Protein AF-P86401-F1 (afdb_monomer_lite)

Se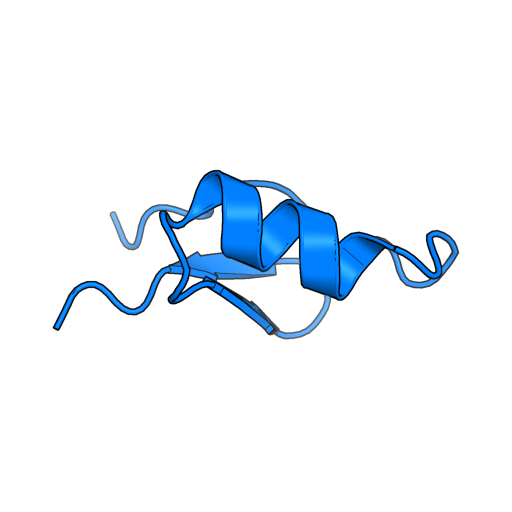quence (39 aa):
TEAMCMPCFTTDHNMAKKCRDCCGGNGKCFGYQCLCNRG

Organism: Mesobuthus eupeus (NCBI:txid34648)

Secondary structure (DSSP, 8-state):
---EEEE--TT-TTHHHHHHHHTTT-EEEETTEEEE---

Structure (mmCIF, N/CA/C/O backbone):
data_AF-P86401-F1
#
_entry.id   AF-P86401-F1
#
loop_
_atom_site.group_PDB
_atom_site.id
_atom_site.type_symbol
_atom_site.label_atom_id
_atom_site.label_alt_id
_atom_site.label_comp_id
_atom_site.label_asym_id
_atom_site.label_entity_id
_atom_site.label_seq_id
_atom_site.pdbx_PDB_ins_code
_atom_site.Cartn_x
_atom_site.Cartn_y
_atom_site.Cartn_z
_atom_site.occupancy
_atom_site.B_iso_or_equiv
_atom_site.auth_seq_id
_atom_site.auth_comp_id
_atom_site.auth_asym_id
_atom_site.auth_atom_id
_atom_site.pdbx_PDB_model_num
ATOM 1 N N . THR A 1 1 ? -2.784 9.163 14.404 1.00 44.56 1 THR A N 1
ATOM 2 C CA . THR A 1 1 ? -1.942 9.003 13.202 1.00 44.56 1 THR A CA 1
ATOM 3 C C . THR A 1 1 ? -2.816 8.367 12.155 1.00 44.56 1 THR A C 1
ATOM 5 O O . THR A 1 1 ? -3.198 7.219 12.346 1.00 44.56 1 THR A O 1
ATOM 8 N N . GLU A 1 2 ? -3.247 9.122 11.145 1.00 54.69 2 GLU A N 1
ATOM 9 C CA . GLU A 1 2 ? -3.980 8.564 10.003 1.00 54.69 2 GLU A CA 1
ATOM 10 C C . GLU A 1 2 ? -3.076 7.501 9.382 1.00 54.69 2 GLU A C 1
ATOM 12 O O . GLU A 1 2 ? -2.014 7.804 8.841 1.00 54.69 2 GLU A O 1
ATOM 17 N N . ALA A 1 3 ? -3.394 6.237 9.655 1.00 63.75 3 ALA A N 1
ATOM 18 C CA . ALA A 1 3 ? -2.458 5.150 9.452 1.00 63.75 3 ALA A CA 1
ATOM 19 C C . ALA A 1 3 ? -2.355 4.878 7.954 1.00 63.75 3 ALA A C 1
ATOM 21 O O . ALA A 1 3 ? -3.186 4.171 7.382 1.00 63.75 3 ALA A O 1
ATOM 22 N N . MET A 1 4 ? -1.333 5.460 7.322 1.00 75.25 4 MET A N 1
ATOM 23 C CA . MET A 1 4 ? -0.882 4.995 6.021 1.00 75.25 4 MET A CA 1
ATOM 24 C C . MET A 1 4 ? -0.630 3.488 6.129 1.00 75.25 4 MET A C 1
ATOM 26 O O . MET A 1 4 ? 0.145 3.038 6.972 1.00 75.25 4 MET A O 1
ATOM 30 N N . CYS A 1 5 ? -1.332 2.699 5.324 1.00 85.31 5 CYS A N 1
ATOM 31 C CA . CYS A 1 5 ? -1.187 1.246 5.381 1.00 85.31 5 CYS A CA 1
ATOM 32 C C . CYS A 1 5 ? 0.087 0.804 4.662 1.00 85.31 5 CYS A C 1
ATOM 34 O O . CYS A 1 5 ? 0.822 -0.070 5.110 1.00 85.31 5 CYS A O 1
ATOM 36 N N . MET A 1 6 ? 0.352 1.457 3.530 1.00 87.56 6 MET A N 1
ATOM 37 C CA . MET A 1 6 ? 1.520 1.236 2.695 1.00 87.56 6 MET A CA 1
ATOM 38 C C . MET A 1 6 ? 1.756 2.448 1.782 1.00 87.56 6 MET A C 1
ATOM 40 O O . MET A 1 6 ? 0.823 3.218 1.524 1.00 87.56 6 MET A O 1
ATOM 44 N N . PRO A 1 7 ? 2.974 2.629 1.253 1.00 90.81 7 PRO A N 1
ATOM 45 C CA . PRO A 1 7 ? 3.187 3.550 0.149 1.00 90.81 7 PRO A CA 1
ATOM 46 C C . PRO A 1 7 ? 2.454 3.059 -1.102 1.00 90.81 7 PRO A C 1
ATOM 48 O O . PRO A 1 7 ? 2.355 1.857 -1.333 1.00 90.81 7 PRO A O 1
ATOM 51 N N . CYS A 1 8 ? 1.971 3.986 -1.923 1.00 90.31 8 CYS A N 1
ATOM 52 C CA . CYS A 1 8 ? 1.425 3.699 -3.242 1.00 90.31 8 CYS A CA 1
ATOM 53 C C . CYS A 1 8 ? 2.440 4.021 -4.331 1.00 90.31 8 CYS A C 1
ATOM 55 O O . CYS A 1 8 ? 2.976 5.123 -4.378 1.00 90.31 8 CYS A O 1
ATOM 57 N N . PHE A 1 9 ? 2.668 3.070 -5.233 1.00 92.31 9 PHE A N 1
ATOM 58 C CA . PHE A 1 9 ? 3.559 3.238 -6.373 1.00 92.31 9 PHE A CA 1
ATOM 59 C C . PHE A 1 9 ? 2.760 3.220 -7.669 1.00 92.31 9 PHE A C 1
ATOM 61 O O . PHE A 1 9 ? 2.007 2.286 -7.932 1.00 92.31 9 PHE A O 1
ATOM 68 N N . THR A 1 10 ? 2.942 4.250 -8.494 1.00 88.50 10 THR A N 1
ATOM 69 C CA . THR A 1 10 ? 2.288 4.369 -9.807 1.00 88.50 10 THR A CA 1
ATOM 70 C C . THR A 1 10 ? 2.784 3.329 -10.809 1.00 88.50 10 THR A C 1
ATOM 72 O O . THR A 1 10 ? 2.072 3.006 -11.754 1.00 88.50 10 THR A O 1
ATOM 75 N N . THR A 1 11 ? 3.982 2.783 -10.588 1.00 92.50 11 THR A N 1
ATOM 76 C CA . THR A 1 11 ? 4.565 1.692 -11.377 1.00 92.50 11 THR A CA 1
ATOM 77 C C . THR A 1 11 ? 3.903 0.342 -11.108 1.00 92.50 11 THR A C 1
ATOM 79 O O . THR A 1 11 ? 4.030 -0.573 -11.917 1.00 92.50 11 THR 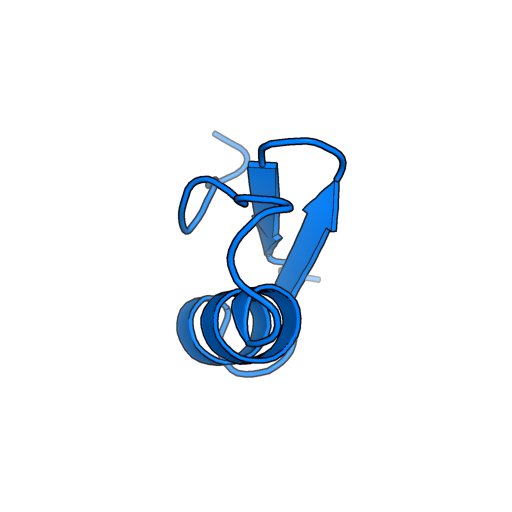A O 1
ATOM 82 N N . ASP A 1 12 ? 3.189 0.197 -9.990 1.00 90.06 12 ASP A N 1
ATOM 83 C CA . ASP A 1 12 ? 2.494 -1.034 -9.639 1.00 90.06 12 ASP A CA 1
ATOM 84 C C . ASP A 1 12 ? 1.018 -0.948 -10.046 1.00 90.06 12 ASP A C 1
ATOM 86 O O . ASP A 1 12 ? 0.183 -0.339 -9.377 1.00 90.06 12 ASP A O 1
ATOM 90 N N . HIS A 1 13 ? 0.663 -1.612 -11.145 1.00 91.06 13 HIS A N 1
ATOM 91 C CA . HIS A 1 13 ? -0.715 -1.650 -11.645 1.00 91.06 13 HIS A CA 1
ATOM 92 C C . HIS A 1 13 ? -1.712 -2.299 -10.665 1.00 91.06 13 HIS A C 1
ATOM 94 O O . HIS A 1 13 ? -2.916 -2.063 -10.761 1.00 91.06 13 HIS A O 1
ATOM 100 N N . ASN A 1 14 ? -1.234 -3.087 -9.695 1.00 92.75 14 ASN A N 1
ATOM 101 C CA . ASN A 1 14 ? -2.057 -3.719 -8.666 1.00 92.75 14 ASN A CA 1
ATOM 102 C C . ASN A 1 14 ? -2.093 -2.923 -7.356 1.00 92.75 14 ASN A C 1
ATOM 104 O O . ASN A 1 14 ? -2.695 -3.385 -6.382 1.00 92.75 14 ASN A O 1
ATOM 108 N N . MET A 1 15 ? -1.503 -1.726 -7.311 1.00 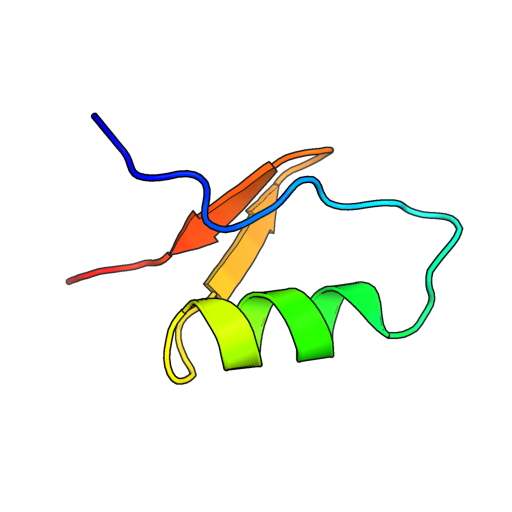92.00 15 MET A N 1
ATOM 109 C CA . MET A 1 15 ? -1.399 -0.926 -6.091 1.00 92.00 15 MET A CA 1
ATOM 110 C C . MET A 1 15 ? -2.760 -0.646 -5.447 1.00 92.00 15 MET A C 1
ATOM 112 O O . MET A 1 15 ? -2.911 -0.740 -4.231 1.00 92.00 15 MET A O 1
ATOM 116 N N . ALA A 1 16 ? -3.786 -0.385 -6.261 1.00 89.19 16 ALA A N 1
ATOM 117 C CA . ALA A 1 16 ? -5.149 -0.187 -5.778 1.00 89.19 16 ALA A CA 1
ATOM 118 C C . ALA A 1 16 ? -5.720 -1.439 -5.088 1.00 89.19 16 ALA A C 1
ATOM 120 O O . ALA A 1 16 ? -6.443 -1.328 -4.099 1.00 89.19 16 ALA A O 1
ATOM 121 N N . LYS A 1 17 ? -5.394 -2.641 -5.580 1.00 93.38 17 LYS A N 1
ATOM 122 C CA . LYS A 1 17 ? -5.778 -3.895 -4.921 1.00 93.38 17 LYS A CA 1
ATOM 123 C C . LYS A 1 17 ? -5.008 -4.067 -3.614 1.00 93.38 17 LYS A C 1
A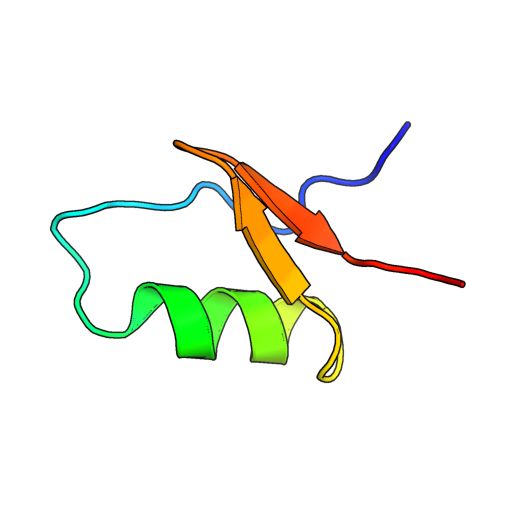TOM 125 O O . LYS A 1 17 ? -5.641 -4.231 -2.582 1.00 93.38 17 LYS A O 1
ATOM 130 N N . LYS A 1 18 ? -3.681 -3.913 -3.639 1.00 93.19 18 LYS A N 1
ATOM 131 C CA . LYS A 1 18 ? -2.828 -4.018 -2.442 1.00 93.19 18 LYS A CA 1
ATOM 132 C C . LYS A 1 18 ? -3.266 -3.061 -1.333 1.00 93.19 18 LYS A C 1
ATOM 134 O O . LYS A 1 18 ? -3.380 -3.464 -0.183 1.00 93.19 18 LYS A O 1
ATOM 139 N N . CYS A 1 19 ? -3.574 -1.816 -1.691 1.00 92.44 19 CYS A N 1
ATOM 140 C CA . CYS A 1 19 ? -4.055 -0.814 -0.752 1.00 92.44 19 CYS A CA 1
ATOM 141 C C . CYS A 1 19 ? -5.413 -1.200 -0.139 1.00 92.44 19 CYS A C 1
ATOM 143 O O . CYS A 1 19 ? -5.586 -1.107 1.076 1.00 92.44 19 CYS A O 1
ATOM 145 N N . ARG A 1 20 ? -6.364 -1.696 -0.946 1.00 92.31 20 ARG A N 1
ATOM 146 C CA . ARG A 1 20 ? -7.640 -2.219 -0.431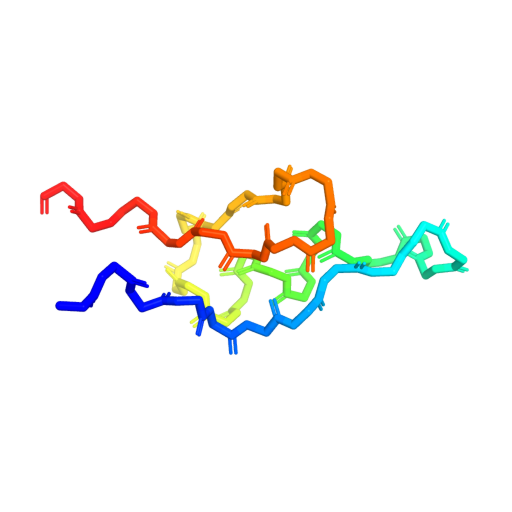 1.00 92.31 20 ARG A CA 1
ATOM 147 C C . ARG A 1 20 ? -7.428 -3.401 0.504 1.00 92.31 20 ARG A C 1
ATOM 149 O O . ARG A 1 20 ? -7.990 -3.381 1.591 1.00 92.31 20 ARG A O 1
ATOM 156 N N . ASP A 1 21 ? -6.607 -4.369 0.114 1.00 92.88 21 ASP A N 1
ATOM 157 C CA . ASP A 1 21 ? -6.332 -5.569 0.908 1.00 92.88 21 ASP A CA 1
ATOM 158 C C . ASP A 1 21 ? -5.690 -5.195 2.255 1.00 92.88 21 ASP A C 1
ATOM 160 O O . ASP A 1 21 ? -6.129 -5.664 3.303 1.00 92.88 21 ASP A O 1
ATOM 164 N N . CYS A 1 22 ? -4.729 -4.265 2.245 1.00 90.62 22 CYS A N 1
ATOM 165 C CA . CYS A 1 22 ? -4.089 -3.730 3.449 1.00 90.62 22 CYS A CA 1
ATOM 166 C C . CYS A 1 22 ? -5.109 -3.068 4.399 1.00 90.62 22 CYS A C 1
ATOM 168 O O . CYS A 1 22 ? -5.065 -3.258 5.613 1.00 90.62 22 CYS A O 1
ATOM 170 N N . CYS A 1 23 ? -6.079 -2.340 3.843 1.00 91.06 23 CYS A N 1
ATOM 171 C CA . CYS A 1 23 ? -7.121 -1.638 4.591 1.00 91.06 23 CYS A CA 1
ATOM 172 C C . CYS A 1 23 ? -8.406 -2.457 4.819 1.00 91.06 23 CYS A C 1
ATOM 174 O O . CYS A 1 23 ? -9.453 -1.871 5.107 1.00 91.06 23 CYS A O 1
ATOM 176 N N . GLY A 1 24 ? -8.378 -3.783 4.640 1.00 89.56 24 GLY A N 1
ATOM 177 C CA . GLY A 1 24 ? -9.549 -4.646 4.850 1.00 89.56 24 GLY A CA 1
ATOM 178 C C . GLY A 1 24 ? -10.738 -4.343 3.926 1.00 89.56 24 GLY A C 1
ATOM 179 O O . GLY A 1 24 ? -11.886 -4.524 4.315 1.00 89.56 24 GLY A O 1
ATOM 180 N N . GLY A 1 25 ? -10.472 -3.834 2.721 1.00 89.44 25 GLY A N 1
ATOM 181 C CA . GLY A 1 25 ? -11.460 -3.505 1.688 1.00 89.44 25 GLY A CA 1
ATOM 182 C C . GLY A 1 25 ? -11.705 -2.006 1.474 1.00 89.44 25 GLY A C 1
ATOM 183 O O . GLY A 1 25 ? -12.194 -1.634 0.410 1.00 89.44 25 GLY A O 1
ATOM 184 N N . ASN A 1 26 ? -11.307 -1.137 2.413 1.00 88.19 26 ASN A N 1
ATOM 185 C CA . ASN A 1 26 ? -11.626 0.305 2.397 1.00 88.19 26 ASN A CA 1
ATOM 186 C C . ASN A 1 26 ? -10.396 1.220 2.217 1.00 88.19 26 ASN A C 1
ATOM 188 O O . ASN A 1 26 ? -10.327 2.320 2.764 1.00 88.19 26 ASN A O 1
ATOM 192 N N . GLY A 1 27 ? -9.396 0.760 1.465 1.00 90.44 27 GLY A N 1
ATOM 193 C CA . GLY A 1 27 ? -8.169 1.515 1.188 1.00 90.44 27 GLY A CA 1
ATOM 194 C C . GLY A 1 27 ? -8.191 2.229 -0.156 1.00 90.44 27 GLY A C 1
ATOM 195 O O . GLY A 1 27 ? -8.644 1.659 -1.152 1.00 90.44 27 GLY A O 1
ATOM 196 N N . LYS A 1 28 ? -7.646 3.450 -0.211 1.00 90.06 28 LYS A N 1
ATOM 197 C CA . LYS A 1 28 ? -7.409 4.173 -1.469 1.00 90.06 28 LYS A CA 1
ATOM 198 C C . LYS A 1 28 ? -6.043 4.857 -1.483 1.00 90.06 28 LYS A C 1
ATOM 200 O O . LYS A 1 28 ? -5.607 5.433 -0.492 1.00 90.06 28 LYS A O 1
ATOM 205 N N . CYS A 1 29 ? -5.386 4.819 -2.639 1.00 88.81 29 CYS A N 1
ATOM 206 C CA . CYS A 1 29 ? -4.158 5.566 -2.880 1.00 88.81 29 CYS A CA 1
ATOM 207 C C . CYS A 1 29 ? -4.451 7.050 -3.133 1.00 88.81 29 CYS A C 1
ATOM 209 O O . CYS A 1 29 ? -5.171 7.393 -4.074 1.00 88.81 29 CYS A O 1
ATOM 211 N N . PHE A 1 30 ? -3.843 7.915 -2.327 1.00 88.44 30 PHE A N 1
ATOM 212 C CA . PHE A 1 30 ? -3.779 9.361 -2.499 1.00 88.44 30 PHE A CA 1
ATOM 213 C C . PHE A 1 30 ? -2.316 9.752 -2.736 1.00 88.44 30 PHE A C 1
ATOM 215 O O . PHE A 1 30 ? -1.507 9.824 -1.810 1.00 88.44 30 PHE A O 1
ATOM 222 N N . GLY A 1 31 ? -1.952 9.934 -4.009 1.00 87.88 31 GLY A N 1
ATOM 223 C CA . GLY A 1 31 ? -0.554 10.085 -4.415 1.00 87.88 31 GLY A CA 1
ATOM 224 C C . GLY A 1 31 ? 0.260 8.848 -4.029 1.00 87.88 31 GLY A C 1
ATOM 225 O O . GLY A 1 31 ? -0.078 7.734 -4.423 1.00 87.88 31 GLY A O 1
ATOM 226 N N . TYR A 1 32 ? 1.296 9.047 -3.216 1.00 91.25 32 TYR A N 1
ATOM 227 C CA . TYR A 1 32 ? 2.170 7.979 -2.726 1.00 91.25 32 TYR A CA 1
ATO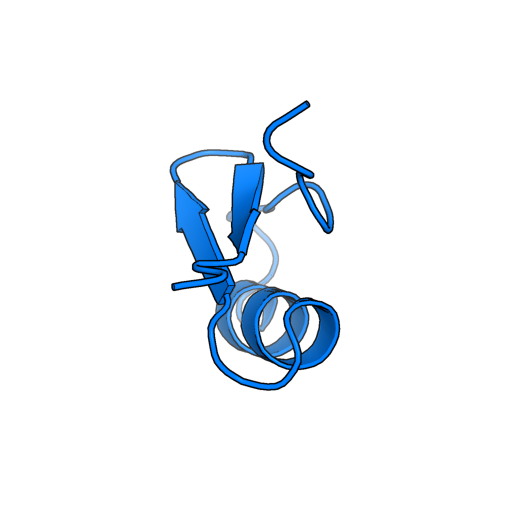M 228 C C . TYR A 1 32 ? 1.697 7.333 -1.418 1.00 91.25 32 TYR A C 1
ATOM 230 O O . TYR A 1 32 ? 2.432 6.541 -0.838 1.00 91.25 32 TYR A O 1
ATOM 238 N N . GLN A 1 33 ? 0.496 7.650 -0.930 1.00 90.38 33 GLN A N 1
ATOM 239 C CA . GLN A 1 33 ? 0.006 7.178 0.368 1.00 90.38 33 GLN A CA 1
ATOM 240 C C . GLN A 1 33 ? -1.261 6.338 0.204 1.00 90.38 33 GLN A C 1
ATOM 242 O O . GLN A 1 33 ? -2.252 6.814 -0.344 1.00 90.38 33 GLN A O 1
ATOM 247 N N . CYS A 1 34 ? -1.259 5.099 0.696 1.00 91.44 34 CYS A N 1
ATOM 248 C CA . CYS A 1 34 ? -2.487 4.325 0.866 1.00 91.44 34 CYS A CA 1
ATOM 249 C C . CYS A 1 34 ? -3.168 4.745 2.168 1.00 91.44 34 CYS A C 1
ATOM 251 O O . CYS A 1 34 ? -2.669 4.429 3.251 1.00 91.44 34 CYS A O 1
ATOM 253 N N . LEU A 1 35 ? -4.304 5.429 2.064 1.00 89.50 35 LEU A N 1
ATOM 254 C CA . LEU A 1 35 ? -5.110 5.819 3.214 1.00 89.50 35 LEU A CA 1
ATOM 255 C C . LEU A 1 35 ? -6.251 4.819 3.399 1.00 89.50 35 LEU A C 1
ATOM 257 O O . LEU A 1 35 ? -7.014 4.550 2.465 1.00 89.50 35 LEU A O 1
ATOM 261 N N . CYS A 1 36 ? -6.363 4.273 4.609 1.00 89.38 36 CYS A N 1
ATOM 262 C CA . CYS A 1 36 ? -7.502 3.456 5.002 1.00 89.38 36 CYS A CA 1
ATOM 263 C C . CYS A 1 36 ? -8.626 4.358 5.491 1.00 89.38 36 CYS A C 1
ATOM 265 O O . CYS A 1 36 ? -8.459 5.058 6.490 1.00 89.38 36 CYS A O 1
ATOM 267 N N . ASN A 1 37 ? -9.785 4.294 4.840 1.00 79.75 37 ASN A N 1
ATOM 268 C CA . ASN A 1 37 ? -10.987 4.902 5.383 1.00 79.75 37 ASN A CA 1
ATOM 269 C C . ASN A 1 37 ? -11.539 3.980 6.478 1.00 79.75 37 ASN A C 1
ATOM 271 O O . ASN A 1 37 ? -12.378 3.114 6.223 1.00 79.75 37 ASN A O 1
ATOM 275 N N . ARG A 1 38 ? -11.001 4.111 7.693 1.00 64.56 38 ARG A N 1
ATOM 276 C CA . ARG A 1 38 ? -11.712 3.670 8.894 1.00 64.56 38 ARG A CA 1
ATOM 277 C C . ARG A 1 38 ? -12.758 4.744 9.168 1.00 64.56 38 ARG A C 1
ATOM 279 O O . ARG A 1 38 ? -12.423 5.765 9.760 1.00 64.56 38 ARG A O 1
ATOM 286 N N . GLY A 1 39 ? -13.965 4.532 8.642 1.00 53.06 39 GLY A N 1
ATOM 287 C CA . GLY A 1 39 ? -15.150 5.224 9.149 1.00 53.06 39 GLY A CA 1
ATOM 288 C C . GLY A 1 39 ? -15.281 5.042 10.655 1.00 53.06 39 GLY A C 1
ATOM 289 O O . GLY A 1 39 ? -14.790 4.005 11.165 1.00 53.06 39 GLY A O 1
#

Foldseek 3Di:
DQDQLAFADPVDPCSQVVLCVSLVNQWDDDHGTIGRPPD

pLDDT: mean 85.35, std 11.99, range [44.56, 93.38]

InterPro domains:
  IPR007958 Scorpion short chain toxin, chloride channel inhibitor [PF05294] (5-36)
  IPR007958 Scorpion short chain toxin, chloride channel inhibitor [PS51200] (5-36)
  IPR036574 Knottin, scorpion toxin-like superfamily [SSF57095] (4-37)

Radius of gyration: 8.86 Å; chains: 1; bounding box: 20×16×25 Å